Protein AF-A0A940IBE6-F1 (afdb_monomer)

Structure (mmCIF, N/CA/C/O backbone):
data_AF-A0A940IBE6-F1
#
_entry.id   AF-A0A940IBE6-F1
#
loop_
_atom_site.group_PDB
_atom_site.id
_atom_site.type_symbol
_atom_site.label_atom_id
_atom_site.label_alt_id
_atom_site.label_comp_id
_atom_site.label_asym_id
_atom_site.label_entity_id
_atom_site.label_seq_id
_atom_site.pdbx_PDB_ins_code
_atom_site.Cartn_x
_atom_site.Cartn_y
_atom_site.Cartn_z
_atom_site.occupancy
_atom_site.B_iso_or_equiv
_atom_site.auth_seq_id
_atom_site.auth_comp_id
_atom_site.auth_asym_id
_atom_site.auth_atom_id
_atom_site.pdbx_PDB_model_num
ATOM 1 N N . MET A 1 1 ? 25.510 -16.929 4.368 1.00 38.72 1 MET A N 1
ATOM 2 C CA . MET A 1 1 ? 25.119 -16.181 3.154 1.00 38.72 1 MET A CA 1
ATOM 3 C C . MET A 1 1 ? 23.759 -15.552 3.420 1.00 38.72 1 MET A C 1
ATOM 5 O O . MET A 1 1 ? 22.742 -16.107 3.028 1.00 38.72 1 MET A O 1
ATOM 9 N N . ASP A 1 2 ? 23.726 -14.426 4.132 1.00 43.94 2 ASP A N 1
ATOM 10 C CA . ASP A 1 2 ? 22.484 -13.687 4.371 1.00 43.94 2 ASP A CA 1
ATOM 11 C C . ASP A 1 2 ? 22.177 -12.824 3.155 1.00 43.94 2 ASP A C 1
ATOM 13 O O . ASP A 1 2 ? 22.480 -11.630 3.095 1.00 43.94 2 ASP A O 1
ATOM 17 N N . ALA A 1 3 ? 21.579 -13.455 2.147 1.00 44.56 3 ALA A N 1
ATOM 18 C CA . ALA A 1 3 ? 20.807 -12.721 1.171 1.00 44.56 3 ALA A CA 1
ATOM 19 C C . ALA A 1 3 ? 19.667 -12.046 1.945 1.00 44.56 3 ALA A C 1
ATOM 21 O O . ALA A 1 3 ? 18.623 -12.655 2.175 1.00 44.56 3 ALA A O 1
ATOM 22 N N . LYS A 1 4 ? 19.875 -10.788 2.367 1.00 51.44 4 LYS A N 1
ATOM 23 C CA . LYS A 1 4 ? 18.792 -9.816 2.541 1.00 51.44 4 LYS A CA 1
ATOM 24 C C . LYS A 1 4 ? 17.938 -9.965 1.289 1.00 51.44 4 LYS A C 1
ATOM 26 O O . LYS A 1 4 ? 18.328 -9.455 0.241 1.00 51.44 4 LYS A O 1
ATOM 31 N N . ARG A 1 5 ? 16.864 -10.757 1.360 1.00 55.81 5 ARG A N 1
ATOM 32 C CA . ARG A 1 5 ? 15.913 -10.916 0.263 1.00 55.81 5 ARG A CA 1
ATOM 33 C C . ARG A 1 5 ? 15.412 -9.508 -0.000 1.00 55.81 5 ARG A C 1
ATOM 35 O O . ARG A 1 5 ? 14.647 -8.975 0.800 1.00 55.81 5 ARG A O 1
ATOM 42 N N . GLU A 1 6 ? 15.956 -8.865 -1.034 1.00 58.56 6 GLU A N 1
ATOM 43 C CA . GLU A 1 6 ? 15.408 -7.613 -1.526 1.00 58.56 6 GLU A CA 1
ATOM 44 C C . GLU A 1 6 ? 13.943 -7.923 -1.802 1.00 58.56 6 GLU A C 1
ATOM 46 O O . GLU A 1 6 ? 13.630 -8.852 -2.545 1.00 58.56 6 GLU A O 1
ATOM 51 N N . LEU A 1 7 ? 13.074 -7.231 -1.072 1.00 70.50 7 LEU A N 1
ATOM 52 C CA . LEU A 1 7 ? 11.641 -7.450 -1.094 1.00 70.50 7 LEU A CA 1
ATOM 53 C C . LEU A 1 7 ? 11.186 -7.240 -2.535 1.00 70.50 7 LEU A C 1
ATOM 55 O O . LEU A 1 7 ? 11.286 -6.123 -3.033 1.00 70.50 7 LEU A O 1
ATOM 59 N N . ASP A 1 8 ? 10.796 -8.307 -3.228 1.00 81.31 8 ASP A N 1
ATOM 60 C CA . ASP A 1 8 ? 10.510 -8.228 -4.660 1.00 81.31 8 ASP A CA 1
ATOM 61 C C . ASP A 1 8 ? 9.205 -7.450 -4.896 1.00 81.31 8 ASP A C 1
ATOM 63 O O . ASP A 1 8 ? 8.337 -7.365 -4.022 1.00 81.31 8 ASP A O 1
ATOM 67 N N . TRP A 1 9 ? 9.036 -6.886 -6.089 1.00 83.31 9 TRP A N 1
ATOM 68 C CA . TRP A 1 9 ? 7.881 -6.074 -6.470 1.00 83.31 9 TRP A CA 1
ATOM 69 C C . TRP A 1 9 ? 6.550 -6.779 -6.178 1.00 83.31 9 TRP A C 1
ATOM 71 O O . TRP A 1 9 ? 5.622 -6.182 -5.632 1.00 83.31 9 TRP A O 1
ATOM 81 N N . ASN A 1 10 ? 6.489 -8.082 -6.466 1.00 86.00 10 ASN A N 1
ATOM 82 C CA . ASN A 1 10 ? 5.328 -8.927 -6.193 1.00 86.00 10 ASN A CA 1
ATOM 83 C C . ASN A 1 10 ? 5.088 -9.138 -4.692 1.00 86.00 10 ASN A C 1
ATOM 85 O O . ASN A 1 10 ? 3.941 -9.142 -4.246 1.00 86.00 10 ASN A O 1
ATOM 89 N N . GLN A 1 11 ? 6.156 -9.273 -3.899 1.00 87.62 11 GLN A N 1
ATOM 90 C CA . GLN A 1 11 ? 6.045 -9.398 -2.445 1.00 87.62 11 GLN A CA 1
ATOM 91 C C . GLN A 1 11 ? 5.504 -8.104 -1.835 1.00 87.62 11 GLN A C 1
ATOM 93 O O . GLN A 1 11 ? 4.595 -8.151 -1.009 1.00 87.62 11 GLN A O 1
ATOM 98 N N . LEU A 1 12 ? 5.990 -6.948 -2.295 1.00 89.19 12 LEU A N 1
ATOM 99 C CA . LEU A 1 12 ? 5.500 -5.652 -1.834 1.00 89.19 12 LEU A CA 1
ATOM 100 C C . LEU A 1 12 ? 4.022 -5.449 -2.200 1.00 89.19 12 LEU A C 1
ATOM 102 O O . LEU A 1 12 ? 3.242 -5.006 -1.360 1.00 89.19 12 LEU A O 1
ATOM 106 N N . LEU A 1 13 ? 3.606 -5.832 -3.412 1.00 89.12 13 LEU A N 1
ATOM 107 C CA . LEU A 1 13 ? 2.196 -5.785 -3.822 1.00 89.12 13 LEU A CA 1
ATOM 108 C C . LEU A 1 13 ? 1.299 -6.659 -2.933 1.00 89.12 13 LEU A C 1
ATOM 110 O O . LEU A 1 13 ? 0.227 -6.208 -2.522 1.00 89.12 13 LEU A O 1
ATOM 114 N N . ALA A 1 14 ? 1.736 -7.876 -2.600 1.00 90.25 14 ALA A N 1
ATOM 115 C CA . ALA A 1 14 ? 1.003 -8.760 -1.696 1.00 90.25 14 ALA A CA 1
ATOM 116 C C . ALA A 1 14 ? 0.882 -8.163 -0.281 1.00 90.25 14 ALA A C 1
ATOM 118 O O . ALA A 1 14 ? -0.197 -8.189 0.315 1.00 90.25 14 ALA A O 1
ATOM 119 N N . MET A 1 15 ? 1.958 -7.561 0.237 1.00 92.00 15 MET A N 1
ATOM 120 C CA . MET A 1 15 ? 1.948 -6.885 1.539 1.00 92.00 15 MET A CA 1
ATOM 121 C C . MET A 1 15 ? 1.022 -5.663 1.554 1.00 92.00 15 MET A C 1
ATOM 123 O O . MET A 1 15 ? 0.250 -5.499 2.499 1.00 92.00 15 MET A O 1
ATOM 127 N N . ILE A 1 16 ? 1.041 -4.844 0.496 1.00 92.44 16 ILE A N 1
ATOM 128 C CA . ILE A 1 16 ? 0.122 -3.708 0.340 1.00 92.44 16 ILE A CA 1
ATOM 129 C C . ILE A 1 16 ? -1.328 -4.197 0.334 1.00 92.44 16 ILE A C 1
ATOM 131 O O . ILE A 1 16 ? -2.147 -3.641 1.058 1.00 92.44 16 ILE A O 1
ATOM 135 N N . SER A 1 17 ? -1.643 -5.259 -0.413 1.00 92.31 17 SER A N 1
ATOM 136 C CA . SER A 1 17 ? -3.004 -5.811 -0.464 1.00 92.31 17 SER A CA 1
ATOM 137 C C . SER A 1 17 ? -3.471 -6.357 0.893 1.00 92.31 17 SER A C 1
ATOM 139 O O . SER A 1 17 ? -4.608 -6.119 1.303 1.00 92.31 17 SER A O 1
ATOM 141 N N . SER A 1 18 ? -2.585 -7.016 1.644 1.00 92.69 18 SER A N 1
ATOM 142 C CA . SER A 1 18 ? -2.882 -7.444 3.016 1.00 92.69 18 SER A CA 1
ATOM 143 C C . SER A 1 18 ? -3.179 -6.250 3.935 1.00 92.69 18 SER A C 1
ATOM 145 O O . SER A 1 18 ? -4.176 -6.245 4.661 1.00 92.69 18 SER A O 1
ATOM 147 N N . ALA A 1 19 ? -2.378 -5.184 3.846 1.00 91.69 19 ALA A N 1
ATOM 148 C CA . ALA A 1 19 ? -2.607 -3.964 4.612 1.00 91.69 19 ALA A CA 1
ATOM 149 C C . ALA A 1 19 ? -3.886 -3.219 4.189 1.00 91.69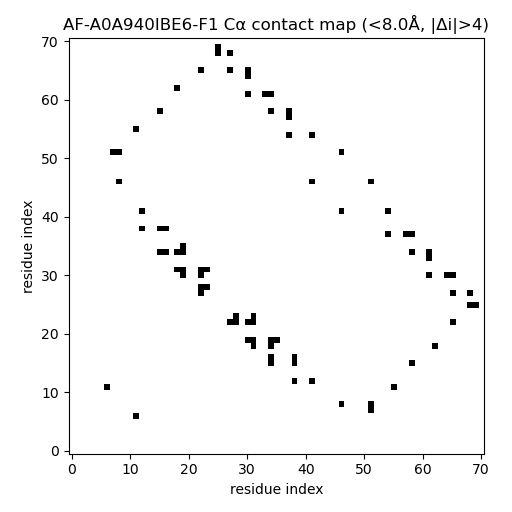 19 ALA A C 1
ATOM 151 O O . ALA A 1 19 ? -4.546 -2.639 5.047 1.00 91.69 19 ALA A O 1
ATOM 152 N N . GLU A 1 20 ? -4.276 -3.250 2.907 1.00 93.50 20 GLU A N 1
ATOM 153 C CA . GLU A 1 20 ? -5.563 -2.712 2.438 1.00 93.50 20 GLU A CA 1
ATOM 154 C C . GLU A 1 20 ? -6.727 -3.433 3.134 1.00 93.50 20 GLU A C 1
ATOM 156 O O . GLU A 1 20 ? -7.612 -2.786 3.695 1.00 93.50 20 GLU A O 1
ATOM 161 N N . ASN A 1 21 ? -6.705 -4.769 3.166 1.00 92.50 21 ASN A N 1
ATOM 162 C CA . ASN A 1 21 ? -7.733 -5.556 3.853 1.00 92.50 21 ASN A CA 1
ATOM 163 C C . ASN A 1 21 ? -7.789 -5.223 5.345 1.00 92.50 21 ASN A C 1
ATOM 165 O O . ASN A 1 21 ? -8.864 -5.029 5.906 1.00 92.50 21 ASN A O 1
ATOM 169 N N . CYS A 1 22 ? -6.625 -5.093 5.972 1.00 90.62 22 CYS A N 1
ATOM 170 C CA . CYS A 1 22 ? -6.517 -4.765 7.382 1.00 90.62 22 CYS A CA 1
ATOM 171 C C . CYS A 1 22 ? -7.041 -3.346 7.685 1.00 90.62 22 CYS A C 1
ATOM 173 O O . CYS A 1 22 ? -7.862 -3.157 8.581 1.00 90.62 22 CYS A O 1
ATOM 175 N N . ALA A 1 23 ? -6.667 -2.352 6.874 1.00 91.12 23 ALA A N 1
ATOM 176 C CA . ALA A 1 23 ? -7.179 -0.987 6.972 1.00 91.12 23 ALA A CA 1
ATOM 177 C C . ALA A 1 23 ? -8.696 -0.912 6.754 1.00 91.12 23 ALA A C 1
ATOM 179 O O . ALA A 1 23 ? -9.369 -0.132 7.427 1.00 91.12 23 ALA A O 1
ATOM 180 N N . LYS A 1 24 ? -9.241 -1.735 5.851 1.00 91.75 24 LYS A N 1
ATOM 181 C CA . LYS A 1 24 ? -10.685 -1.856 5.628 1.00 91.75 24 LYS A CA 1
ATOM 182 C C . LYS A 1 24 ? -11.397 -2.422 6.859 1.00 91.75 24 LYS A C 1
ATOM 184 O O . LYS A 1 24 ? -12.387 -1.836 7.286 1.00 91.75 24 LYS A O 1
ATOM 189 N N . SER A 1 25 ? -10.880 -3.500 7.450 1.00 90.38 25 SER A N 1
ATOM 190 C CA . SER A 1 25 ? -11.462 -4.116 8.652 1.00 90.38 25 SER A CA 1
ATOM 191 C C . SER A 1 25 ? -11.418 -3.196 9.874 1.00 90.38 25 SER A C 1
ATOM 193 O O . SER A 1 25 ? -12.349 -3.192 10.669 1.00 90.38 25 SER A O 1
ATOM 195 N N . CYS A 1 26 ? -10.373 -2.377 10.007 1.00 87.06 26 CYS A N 1
ATOM 196 C CA . CYS A 1 26 ? -10.214 -1.441 11.124 1.00 87.06 26 CYS A CA 1
ATOM 197 C C 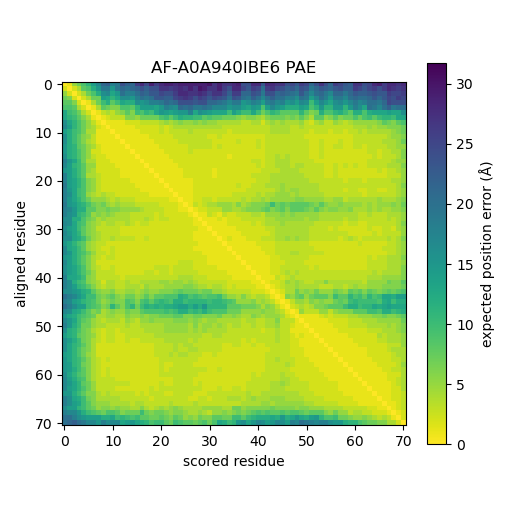. CYS A 1 26 ? -10.874 -0.068 10.891 1.00 87.06 26 CYS A C 1
ATOM 199 O O . CYS A 1 26 ? -10.663 0.849 11.680 1.00 87.06 26 CYS A O 1
ATOM 201 N N . GLY A 1 27 ? -11.610 0.133 9.788 1.00 89.56 27 GLY A N 1
ATOM 202 C CA . GLY A 1 27 ? -12.228 1.429 9.466 1.00 89.56 27 GLY A CA 1
ATOM 203 C C . GLY A 1 27 ? -11.224 2.560 9.183 1.00 89.56 27 GLY A C 1
ATOM 204 O O . GLY A 1 27 ? -11.566 3.742 9.215 1.00 89.56 27 GLY A O 1
ATOM 205 N N . ALA A 1 28 ? -9.965 2.233 8.884 1.00 91.25 28 ALA A N 1
ATOM 206 C CA . ALA A 1 28 ? -8.901 3.192 8.603 1.00 91.25 28 ALA A CA 1
ATOM 207 C C . ALA A 1 28 ? -8.937 3.672 7.137 1.00 91.25 28 ALA A C 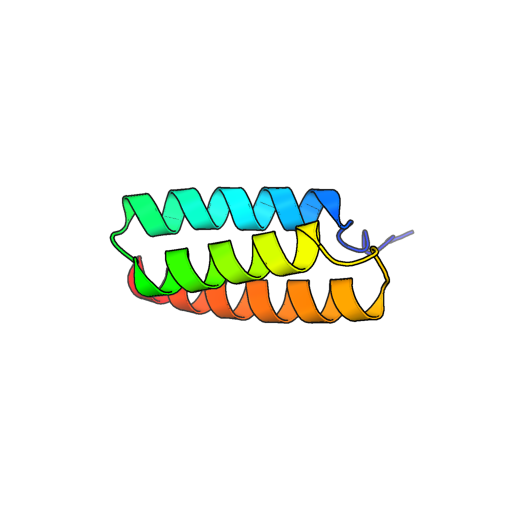1
ATOM 209 O O . ALA A 1 28 ? -7.948 3.566 6.407 1.00 91.25 28 ALA A O 1
ATOM 210 N N . PHE A 1 29 ? -10.070 4.236 6.700 1.00 89.69 29 PHE A N 1
ATOM 211 C CA . PHE A 1 29 ? -10.337 4.606 5.299 1.00 89.69 29 PHE A CA 1
ATOM 212 C C . PHE A 1 29 ? -9.284 5.537 4.680 1.00 89.69 29 PHE A C 1
ATOM 214 O O . PHE A 1 29 ? -8.934 5.390 3.510 1.00 89.69 29 PHE A O 1
ATOM 221 N N . THR A 1 30 ? -8.720 6.462 5.461 1.00 91.88 30 THR A N 1
ATOM 222 C CA . THR A 1 30 ? -7.634 7.342 4.998 1.00 91.88 30 THR A CA 1
ATOM 223 C C . THR A 1 30 ? -6.380 6.551 4.623 1.00 91.88 30 THR A C 1
ATOM 225 O O . THR A 1 30 ? -5.751 6.835 3.607 1.00 91.88 30 THR A O 1
ATOM 228 N N . ILE A 1 31 ? -6.018 5.543 5.421 1.00 91.50 31 ILE A N 1
ATOM 229 C CA . ILE A 1 31 ? -4.845 4.694 5.175 1.00 91.50 31 ILE A CA 1
ATOM 230 C C . ILE A 1 31 ? -5.127 3.757 4.001 1.00 91.50 31 ILE A C 1
ATOM 232 O O . ILE A 1 31 ? -4.288 3.628 3.114 1.00 91.50 31 ILE A O 1
ATOM 236 N N . LEU A 1 32 ? -6.336 3.189 3.942 1.00 93.38 32 LEU A N 1
ATOM 237 C CA . LEU A 1 32 ? -6.801 2.386 2.811 1.00 93.38 32 LEU A CA 1
ATOM 238 C C . LEU A 1 32 ? -6.671 3.148 1.483 1.00 93.38 32 LEU A C 1
ATOM 240 O O . LEU A 1 32 ? -6.134 2.613 0.516 1.00 93.38 32 LEU A O 1
ATOM 244 N N . GLY A 1 33 ? -7.097 4.415 1.439 1.00 92.56 33 GLY A N 1
ATOM 245 C CA . GLY A 1 33 ? -6.966 5.255 0.246 1.00 92.56 33 GLY A CA 1
ATOM 246 C C . GLY A 1 33 ? -5.509 5.466 -0.180 1.00 92.56 33 GLY A C 1
ATOM 247 O O . GLY A 1 33 ? -5.189 5.353 -1.364 1.00 92.56 33 GLY A O 1
ATOM 248 N N . LYS A 1 34 ? -4.608 5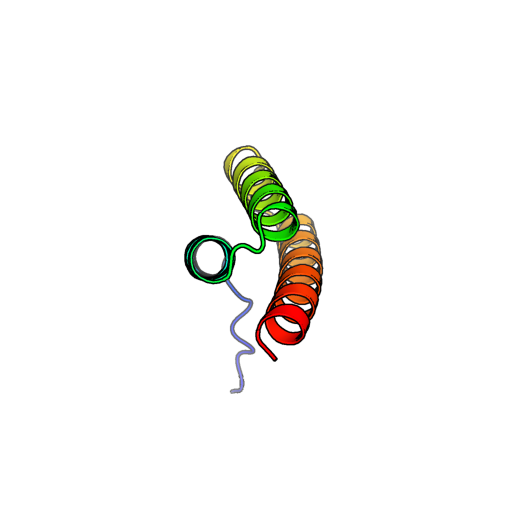.711 0.782 1.00 94.38 34 LYS A N 1
ATOM 249 C CA . LYS A 1 34 ? -3.168 5.862 0.514 1.00 94.38 34 LYS A CA 1
ATOM 250 C C . LYS A 1 34 ? -2.533 4.552 0.018 1.00 94.38 34 LYS A C 1
ATOM 252 O O . LYS A 1 34 ? -1.753 4.587 -0.931 1.00 94.38 34 LYS A O 1
ATOM 257 N N . LEU A 1 35 ? -2.892 3.407 0.605 1.00 93.31 35 LEU A N 1
ATOM 258 C CA . LEU A 1 35 ? -2.422 2.083 0.171 1.00 93.31 35 LEU A CA 1
ATOM 259 C C . LEU A 1 35 ? -2.904 1.751 -1.250 1.00 93.31 35 LEU A C 1
ATOM 261 O O . LEU A 1 35 ? -2.106 1.328 -2.086 1.00 93.31 35 LEU A O 1
ATOM 265 N N . ALA A 1 36 ? -4.165 2.053 -1.567 1.00 93.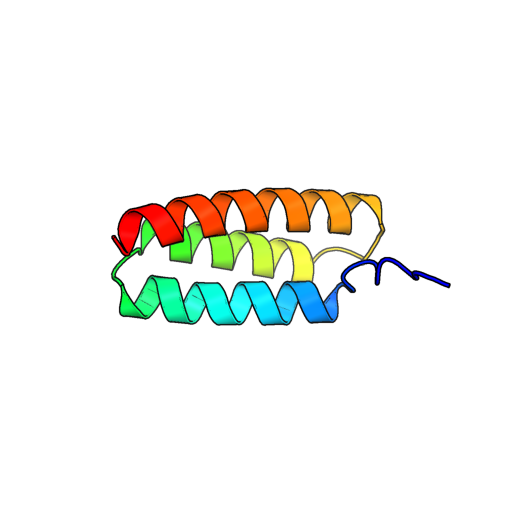00 36 ALA A N 1
ATOM 266 C CA . ALA A 1 36 ? -4.715 1.867 -2.908 1.00 93.00 36 ALA A CA 1
ATOM 267 C C . ALA A 1 36 ? -4.044 2.762 -3.958 1.00 93.00 36 ALA A C 1
ATOM 269 O O . ALA A 1 36 ? -3.807 2.329 -5.090 1.00 93.00 36 ALA A O 1
ATOM 270 N N . ALA A 1 37 ? -3.710 4.005 -3.599 1.00 92.38 37 ALA A N 1
ATOM 271 C CA . ALA A 1 37 ? -2.945 4.897 -4.466 1.00 92.38 37 ALA A CA 1
ATOM 272 C C . ALA A 1 37 ? -1.528 4.358 -4.716 1.00 92.38 37 ALA A C 1
ATOM 274 O O . ALA A 1 37 ? -1.081 4.326 -5.865 1.00 92.38 37 ALA A O 1
ATOM 275 N N . LEU A 1 38 ? -0.856 3.866 -3.669 1.00 91.88 38 LEU A N 1
ATOM 276 C CA . LEU A 1 38 ? 0.463 3.245 -3.774 1.00 91.88 38 LEU A CA 1
ATOM 277 C C . LEU A 1 38 ? 0.433 2.011 -4.690 1.00 91.88 38 LEU A C 1
ATOM 279 O O . LEU A 1 38 ? 1.235 1.918 -5.619 1.00 91.88 38 LEU A O 1
ATOM 283 N N . ARG A 1 39 ? -0.550 1.119 -4.508 1.00 91.19 39 ARG A N 1
ATOM 284 C CA . ARG A 1 39 ? -0.745 -0.064 -5.359 1.00 91.19 39 ARG A CA 1
ATOM 285 C C . ARG A 1 39 ? -0.964 0.311 -6.824 1.00 91.19 39 ARG A C 1
ATOM 287 O O . ARG A 1 39 ? -0.363 -0.294 -7.707 1.00 91.19 39 ARG A O 1
ATOM 294 N N . LYS A 1 40 ? -1.794 1.324 -7.101 1.00 90.00 40 LYS A N 1
ATOM 295 C CA . LYS A 1 40 ? -2.026 1.829 -8.469 1.00 90.00 40 LYS A CA 1
ATOM 296 C C . LYS A 1 40 ? -0.765 2.434 -9.084 1.00 90.00 40 LYS A C 1
ATOM 298 O O . LYS A 1 40 ? -0.509 2.206 -10.263 1.00 90.00 40 LYS A O 1
ATOM 303 N N . SER A 1 41 ? 0.010 3.187 -8.304 1.00 88.88 41 SER A N 1
ATOM 304 C CA . SER A 1 41 ? 1.285 3.760 -8.748 1.00 88.88 41 SER A CA 1
ATOM 305 C C . SER A 1 41 ? 2.279 2.661 -9.127 1.00 88.88 41 SER A C 1
ATOM 307 O O . SER A 1 41 ? 2.870 2.705 -10.206 1.00 88.88 41 SER A O 1
ATOM 309 N N . MET A 1 42 ? 2.382 1.615 -8.302 1.00 85.31 42 MET A N 1
ATOM 310 C CA . MET A 1 42 ? 3.212 0.448 -8.598 1.00 85.31 42 MET A CA 1
ATOM 311 C C . MET A 1 42 ? 2.716 -0.334 -9.820 1.00 85.31 42 MET A C 1
ATOM 313 O O . MET A 1 42 ? 3.515 -0.715 -10.663 1.00 85.31 42 MET A O 1
ATOM 317 N N . ALA A 1 43 ? 1.407 -0.540 -9.971 1.00 83.94 43 ALA A N 1
ATOM 318 C CA . ALA A 1 43 ? 0.854 -1.269 -11.117 1.00 83.94 43 ALA A CA 1
ATOM 319 C C . ALA A 1 43 ? 1.085 -0.556 -12.464 1.00 83.94 43 ALA A C 1
ATOM 321 O O . ALA A 1 43 ? 1.125 -1.206 -13.502 1.00 83.94 43 ALA A O 1
ATOM 322 N N . ARG A 1 44 ? 1.216 0.777 -12.453 1.00 83.94 44 ARG A N 1
ATOM 323 C CA . ARG A 1 44 ? 1.449 1.599 -13.654 1.00 83.94 44 ARG A CA 1
ATOM 324 C C . ARG A 1 44 ? 2.923 1.879 -13.937 1.00 83.94 44 ARG A C 1
ATOM 326 O O . ARG A 1 44 ? 3.236 2.402 -15.002 1.00 83.94 44 ARG A O 1
ATOM 333 N N . SER A 1 45 ? 3.810 1.594 -12.989 1.00 81.81 45 SER A N 1
ATOM 334 C CA . SER A 1 45 ? 5.230 1.916 -13.108 1.00 81.81 45 SER A CA 1
ATOM 335 C C . SER A 1 45 ? 6.040 0.694 -13.515 1.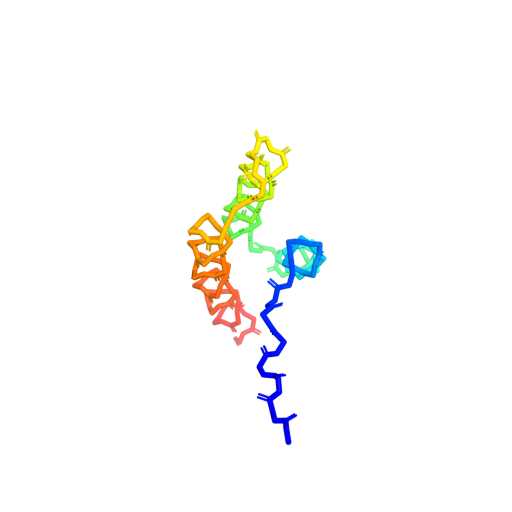00 81.81 45 SER A C 1
ATOM 337 O O . SER A 1 45 ? 5.805 -0.404 -13.018 1.00 81.81 45 SER A O 1
ATOM 339 N N . ASN A 1 46 ? 7.056 0.898 -14.354 1.00 80.00 46 ASN A N 1
ATOM 340 C CA . ASN A 1 46 ? 8.023 -0.155 -14.645 1.00 80.00 46 ASN A CA 1
ATOM 341 C C . 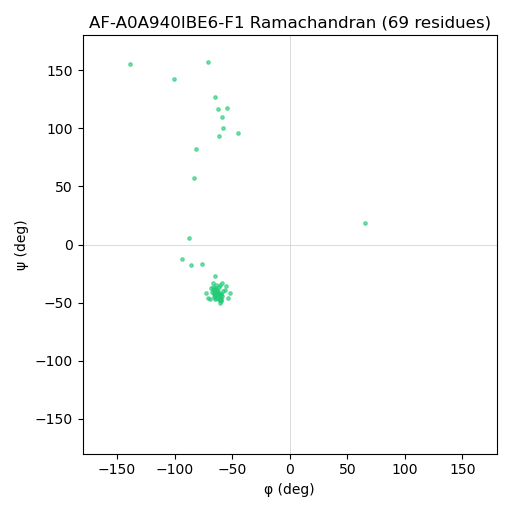ASN A 1 46 ? 8.813 -0.497 -13.369 1.00 80.00 46 ASN A C 1
ATOM 343 O O . ASN A 1 46 ? 9.380 0.417 -12.753 1.00 80.00 46 ASN A O 1
ATOM 347 N N . PRO A 1 47 ? 8.871 -1.779 -12.965 1.00 78.00 47 PRO A N 1
ATOM 348 C CA . PRO A 1 47 ? 9.549 -2.186 -11.745 1.00 78.00 47 PRO A CA 1
ATOM 349 C C . PRO A 1 47 ? 11.034 -1.840 -11.846 1.00 78.00 47 PRO A C 1
ATOM 351 O O . PRO A 1 47 ? 11.761 -2.339 -12.701 1.00 78.00 47 PRO A O 1
ATOM 354 N N . ASN A 1 48 ? 11.494 -0.953 -10.967 1.00 83.75 48 ASN A N 1
ATOM 355 C CA . ASN A 1 48 ? 12.908 -0.634 -10.830 1.00 83.75 48 ASN A CA 1
ATOM 356 C C . ASN A 1 48 ? 13.280 -0.504 -9.351 1.00 83.75 48 ASN A C 1
ATOM 358 O O . ASN A 1 48 ? 12.440 -0.192 -8.504 1.00 83.75 48 ASN A O 1
ATOM 362 N N . ARG A 1 49 ? 14.562 -0.715 -9.031 1.00 81.31 49 ARG A N 1
ATOM 363 C CA . ARG A 1 49 ? 15.057 -0.724 -7.643 1.00 81.31 49 ARG A CA 1
ATOM 364 C C . ARG A 1 49 ? 14.796 0.582 -6.884 1.00 81.31 49 ARG A C 1
ATOM 366 O O . ARG A 1 49 ? 14.573 0.541 -5.677 1.00 81.31 49 ARG A O 1
ATOM 373 N N . LYS A 1 50 ? 14.816 1.738 -7.556 1.00 85.88 50 LYS A N 1
ATOM 374 C CA . LYS A 1 50 ? 14.585 3.044 -6.915 1.00 85.88 50 LYS A CA 1
ATOM 375 C C . LYS A 1 50 ? 13.119 3.208 -6.511 1.00 85.88 50 LYS A C 1
ATOM 377 O O . LYS A 1 50 ? 12.842 3.601 -5.381 1.00 85.88 50 LYS A O 1
ATOM 382 N N . LEU A 1 51 ? 12.200 2.867 -7.411 1.00 86.25 51 LEU A N 1
ATOM 383 C CA . LEU A 1 51 ? 10.763 2.870 -7.157 1.00 86.25 51 LEU A CA 1
ATOM 384 C C . LEU A 1 51 ? 10.381 1.824 -6.119 1.00 86.25 51 LEU A C 1
ATOM 386 O O . LEU A 1 51 ? 9.563 2.120 -5.261 1.00 86.25 51 LEU A O 1
ATOM 390 N N . LEU A 1 52 ? 11.012 0.650 -6.152 1.00 86.62 52 LEU A N 1
ATOM 391 C CA . LEU A 1 52 ? 10.785 -0.406 -5.172 1.00 86.62 52 LEU A CA 1
ATOM 392 C C . LEU A 1 52 ? 11.139 0.087 -3.770 1.00 86.62 52 LEU A C 1
ATOM 394 O O . LEU A 1 52 ? 10.300 0.052 -2.884 1.00 86.62 52 LEU A O 1
ATOM 398 N N . ARG A 1 53 ? 12.333 0.666 -3.588 1.00 87.44 53 ARG A N 1
ATOM 399 C CA . ARG A 1 53 ? 12.738 1.262 -2.303 1.00 87.44 53 ARG A CA 1
ATOM 400 C C . ARG A 1 53 ? 11.803 2.387 -1.859 1.00 87.44 53 ARG A C 1
ATOM 402 O O . ARG A 1 53 ? 11.450 2.450 -0.685 1.00 87.44 53 ARG A O 1
ATOM 409 N N . ALA A 1 54 ? 11.394 3.261 -2.780 1.00 90.06 54 ALA A N 1
ATOM 410 C CA . ALA A 1 54 ? 10.469 4.350 -2.472 1.00 90.06 54 ALA A CA 1
ATOM 411 C C . ALA A 1 54 ? 9.086 3.828 -2.048 1.00 90.06 54 ALA A C 1
ATOM 413 O O . ALA A 1 54 ? 8.523 4.306 -1.064 1.00 90.06 54 ALA A O 1
ATOM 414 N N . ALA A 1 55 ? 8.563 2.828 -2.756 1.00 89.94 55 ALA A N 1
ATOM 415 C CA . ALA A 1 55 ? 7.287 2.201 -2.459 1.00 89.94 55 ALA A CA 1
ATOM 416 C C . ALA A 1 55 ? 7.334 1.422 -1.139 1.00 89.94 55 ALA A C 1
ATOM 418 O O . ALA A 1 55 ? 6.415 1.560 -0.338 1.00 89.94 55 ALA A O 1
ATOM 419 N N . THR A 1 56 ? 8.420 0.693 -0.858 1.00 90.62 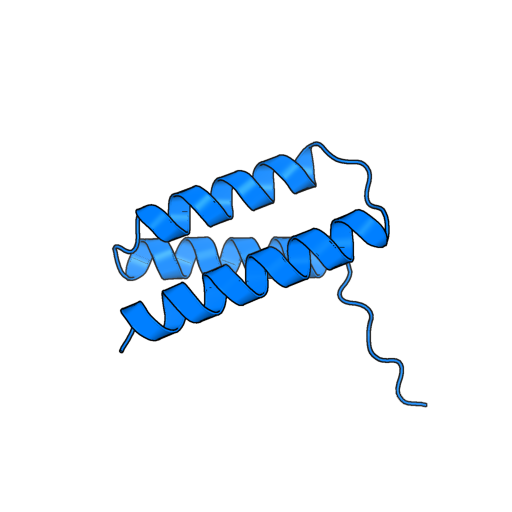56 THR A N 1
ATOM 420 C CA . THR A 1 56 ? 8.632 0.025 0.434 1.00 90.62 56 THR A CA 1
ATOM 421 C C . THR A 1 56 ? 8.646 1.038 1.576 1.00 90.62 56 THR A C 1
ATOM 423 O O . THR A 1 56 ? 7.919 0.860 2.546 1.00 90.62 56 THR A O 1
ATOM 426 N N . ALA A 1 57 ? 9.387 2.144 1.449 1.00 91.69 57 ALA A N 1
ATOM 427 C CA . ALA A 1 57 ? 9.433 3.179 2.485 1.00 91.69 57 ALA A CA 1
ATOM 428 C C . ALA A 1 57 ? 8.061 3.840 2.722 1.00 91.69 57 ALA A C 1
ATOM 430 O O . ALA A 1 57 ? 7.671 4.100 3.863 1.00 91.69 57 ALA A O 1
ATOM 431 N N . GLN A 1 58 ? 7.301 4.099 1.650 1.00 92.75 58 GLN A N 1
ATOM 432 C CA . GLN A 1 58 ? 5.932 4.609 1.768 1.00 92.75 58 GLN A CA 1
ATOM 433 C C . GLN A 1 58 ? 5.006 3.589 2.433 1.00 92.75 58 GLN A C 1
ATOM 435 O O . GLN A 1 58 ? 4.241 3.954 3.325 1.00 92.75 58 GLN A O 1
ATOM 440 N N . PHE A 1 59 ? 5.094 2.320 2.039 1.00 93.25 59 PHE A N 1
ATOM 441 C CA . PHE A 1 59 ? 4.324 1.236 2.631 1.00 93.25 59 PHE A CA 1
ATOM 442 C C . PHE A 1 59 ? 4.619 1.078 4.128 1.00 93.25 59 PHE A C 1
ATOM 444 O O . PHE A 1 59 ? 3.683 1.065 4.921 1.00 93.25 59 PHE A O 1
ATOM 451 N N . GLU A 1 60 ? 5.889 1.056 4.541 1.00 93.06 60 GLU A N 1
ATOM 452 C CA . GLU A 1 60 ? 6.282 0.961 5.955 1.00 93.06 60 GLU A CA 1
ATOM 453 C C . GLU A 1 60 ? 5.713 2.112 6.793 1.00 93.06 60 GLU A C 1
ATOM 455 O O . GLU A 1 60 ? 5.246 1.901 7.915 1.00 93.06 60 GLU A O 1
ATOM 460 N N . LYS A 1 61 ? 5.701 3.337 6.250 1.00 94.00 61 LYS A N 1
ATOM 461 C CA . LYS A 1 61 ? 5.077 4.487 6.917 1.00 94.00 61 LYS A CA 1
ATOM 462 C C . LYS A 1 61 ? 3.573 4.272 7.109 1.00 94.00 61 LYS A C 1
ATOM 464 O O . LYS A 1 61 ? 3.067 4.476 8.210 1.00 94.00 61 LYS A O 1
ATOM 469 N N . LEU A 1 62 ? 2.872 3.831 6.064 1.00 92.69 62 LEU A N 1
ATOM 470 C CA . LEU A 1 62 ? 1.434 3.547 6.124 1.00 92.69 62 LEU A CA 1
ATOM 471 C C . LEU A 1 62 ? 1.113 2.396 7.078 1.00 92.69 62 LEU A C 1
ATOM 473 O O . LEU A 1 62 ? 0.123 2.460 7.802 1.00 92.69 62 LEU A O 1
ATOM 477 N N . GLN A 1 63 ? 1.964 1.374 7.121 1.00 91.31 63 GLN A N 1
ATOM 478 C CA . GLN A 1 63 ? 1.822 0.245 8.031 1.00 91.31 63 GLN A CA 1
ATOM 479 C C . GLN A 1 63 ? 2.004 0.673 9.492 1.00 91.31 63 GLN A C 1
ATOM 481 O O . GLN A 1 63 ? 1.252 0.231 10.356 1.00 91.31 63 GLN A O 1
ATOM 486 N N . ARG A 1 64 ? 2.946 1.582 9.785 1.00 91.50 64 ARG A N 1
ATOM 487 C CA . ARG A 1 64 ? 3.076 2.175 11.127 1.00 91.50 64 ARG A CA 1
ATOM 488 C C . ARG A 1 64 ? 1.850 3.003 11.505 1.00 91.50 64 ARG A C 1
ATOM 490 O O . ARG A 1 64 ? 1.340 2.830 12.607 1.00 91.50 64 ARG A O 1
ATOM 497 N N . GLU A 1 65 ? 1.356 3.856 10.601 1.00 90.62 65 GLU A N 1
ATOM 498 C CA . GLU A 1 65 ? 0.107 4.611 10.810 1.00 90.62 65 GLU A CA 1
ATOM 499 C C . GLU A 1 65 ? -1.072 3.661 11.101 1.00 90.62 65 GLU A C 1
ATOM 501 O O . GLU A 1 65 ? -1.896 3.944 11.970 1.00 90.62 65 GLU A O 1
ATOM 506 N N . LEU A 1 66 ? -1.134 2.517 10.410 1.00 89.19 66 LEU A N 1
ATOM 507 C CA . LEU A 1 66 ? -2.186 1.519 10.595 1.00 89.19 66 LEU A CA 1
ATOM 508 C C . LEU A 1 66 ? -2.080 0.816 11.949 1.00 89.19 66 LEU A C 1
ATOM 510 O O . LEU A 1 66 ? -3.076 0.729 12.658 1.00 89.19 66 LEU A O 1
ATOM 514 N N . ASN A 1 67 ? -0.881 0.375 12.330 1.00 88.31 67 ASN A N 1
ATOM 515 C CA . ASN A 1 67 ? -0.645 -0.273 13.620 1.00 88.31 67 ASN A CA 1
ATOM 516 C C . ASN A 1 67 ? -0.975 0.649 14.802 1.00 88.31 67 ASN A C 1
ATOM 518 O O . ASN A 1 67 ? -1.478 0.177 15.816 1.00 88.31 67 ASN A O 1
ATOM 522 N N . VAL A 1 68 ? -0.728 1.959 14.677 1.00 88.94 68 VAL A N 1
ATOM 523 C CA . VAL A 1 68 ? -1.124 2.940 15.703 1.00 88.94 68 VAL A CA 1
ATOM 524 C C . VAL A 1 68 ? -2.644 3.055 15.807 1.00 88.94 68 VAL A C 1
ATOM 526 O O . VAL A 1 68 ? -3.148 3.196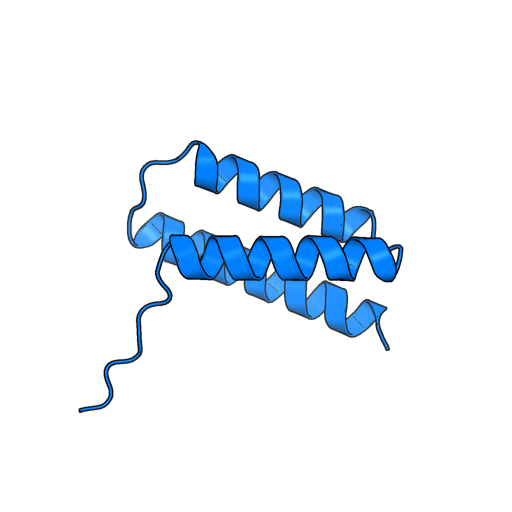 16.910 1.00 88.94 68 VAL A O 1
ATOM 529 N N . LYS A 1 69 ? -3.380 2.963 14.692 1.00 79.19 69 LYS A N 1
ATOM 530 C CA . LYS A 1 69 ? -4.854 2.987 14.692 1.00 79.19 69 LYS A CA 1
ATOM 531 C C . LYS A 1 69 ? -5.515 1.684 15.153 1.00 79.19 69 LYS A C 1
ATOM 533 O O . LYS A 1 69 ? -6.713 1.693 15.408 1.00 79.19 69 LYS A O 1
ATOM 538 N N . GLN A 1 70 ? -4.779 0.575 15.172 1.00 73.50 70 GLN A N 1
ATOM 539 C CA . GLN A 1 70 ? -5.266 -0.725 15.650 1.00 73.50 70 GLN A CA 1
ATOM 540 C C . GLN A 1 70 ? -5.128 -0.917 17.160 1.00 73.50 70 GLN A C 1
ATOM 542 O O . GLN A 1 70 ? -5.748 -1.831 17.701 1.00 73.50 70 GLN A O 1
ATOM 547 N N . ARG A 1 71 ? -4.291 -0.106 17.808 1.00 59.69 71 ARG A N 1
ATOM 548 C CA . ARG A 1 71 ? -4.176 -0.024 19.265 1.00 59.69 71 ARG A CA 1
ATOM 549 C C . ARG A 1 71 ? -5.209 0.935 19.828 1.00 59.69 71 ARG A C 1
ATOM 551 O O . ARG A 1 71 ? -5.673 0.640 20.947 1.00 59.69 71 ARG A O 1
#

Sequence (71 aa):
MDAKRELDWNQLLAMISSAENCAKSCGAFTILGKLAALRKSMARSNPNRKLLRAATAQFEKLQRELNVKQR

Mean predicted aligned error: 5.55 Å

pLDDT: mean 84.9, std 12.57, range [38.72, 94.38]

Organism: NCBI:txid2840789

Foldseek 3Di:
DPPPPLCFLVNLLVLLVVVLVLCVVLVVVVLNVQSVVLNVVSVPDDDDPVNSVVSVVSSVVSVVVSVVSVD

Secondary structure (DSSP, 8-state):
--------HHHHHHHHHHHHHHHHHTT-HHHHHHHHHHHHHHHHSPP-HHHHHHHHHHHHHHHHHHHHHH-

Solvent-accessible surface area (backbone atoms only — not comparable to full-atom values): 4178 Å² total; per-residue (Å²): 134,85,73,76,73,72,79,44,73,69,56,51,50,52,52,45,53,52,49,32,55,50,22,58,76,68,68,36,58,73,57,26,52,52,41,51,51,51,53,51,51,54,74,75,43,83,91,43,75,69,58,50,52,51,50,51,56,53,47,54,52,51,50,52,57,48,55,62,72,74,105

Nearest PDB structures (foldseek):
  2ap3-assembly1_A  TM=4.662E-01  e=8.454E+00  Staphylococcus aureus subsp. aureus MW2
  8v84-assembly1_b  TM=4.182E-01  e=5.875E+00  Saccharomyces cerevisiae BY4741

Radius of gyration: 12.52 Å; Cα contacts (8 Å, |Δi|>4): 42; chains: 1; bounding box: 37×24×34 Å